Protein AF-A0A8X6HKX5-F1 (afdb_monomer_lite)

Foldseek 3Di:
DQVVQCVVCPPNGDDPVVVVVVVVCCVVPVDPDDDDPPDDPPPQDDVVNVVVVVVVCVVPVPDDPVNVD

Sequence (69 aa):
MHRRVKAVYGECSLCRSNIVEWLKRFLERPELEDDIRPGQVHRVITPERIVGMNLLVFENHRITVKEIH

Secondary structure (DSSP, 8-state):
-HHHHHHHHGGGSPPHHHHHHHHHHHHH----SP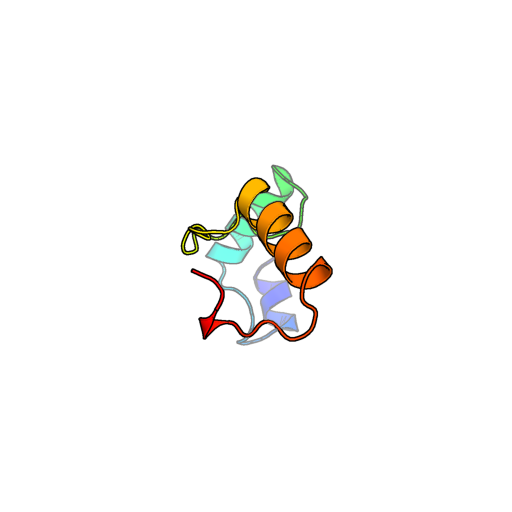P-------TT--HHHHHHHHHHHHH-TT--GGG--

Radius of gyration: 22.59 Å; chains: 1; bounding box: 48×18×49 Å

Structure (mmCIF, N/CA/C/O backbone):
data_AF-A0A8X6HKX5-F1
#
_entry.id   AF-A0A8X6HKX5-F1
#
loop_
_atom_site.group_PDB
_atom_site.id
_atom_site.type_symbol
_atom_site.label_atom_id
_atom_site.label_alt_id
_atom_site.label_comp_id
_atom_site.label_asym_id
_atom_site.label_entity_id
_atom_site.label_seq_id
_atom_site.pdbx_PDB_ins_code
_atom_site.Cartn_x
_atom_site.Cartn_y
_atom_site.Cartn_z
_atom_site.occupancy
_atom_site.B_iso_or_equiv
_atom_site.auth_seq_id
_atom_site.auth_comp_id
_atom_site.auth_asym_id
_atom_site.auth_atom_id
_atom_site.pdbx_PDB_model_num
ATOM 1 N N . MET A 1 1 ? 15.929 -1.293 -14.830 1.00 84.00 1 MET A N 1
ATOM 2 C CA . MET A 1 1 ? 14.629 -1.686 -14.242 1.00 84.00 1 MET A CA 1
ATOM 3 C C . MET A 1 1 ? 13.439 -1.169 -15.048 1.00 84.00 1 MET A C 1
ATOM 5 O O . MET A 1 1 ? 12.753 -1.995 -15.626 1.00 84.00 1 MET A O 1
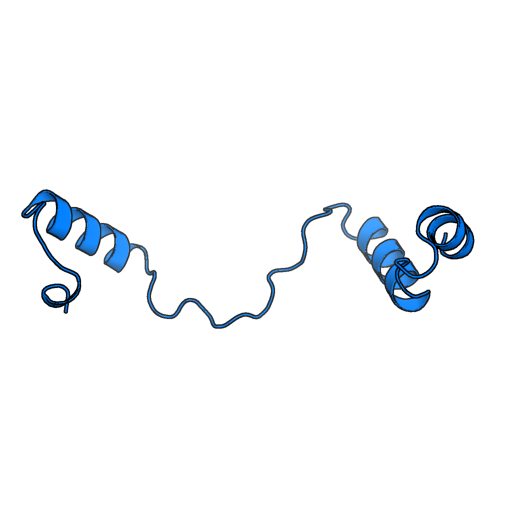ATOM 9 N N . HIS A 1 2 ? 13.255 0.150 -15.218 1.00 89.56 2 HIS A N 1
ATOM 10 C CA . HIS A 1 2 ? 12.096 0.727 -15.935 1.00 89.56 2 HIS A CA 1
ATOM 11 C C . HIS A 1 2 ? 11.784 0.103 -17.308 1.00 89.56 2 HIS A C 1
ATOM 13 O O . HIS A 1 2 ? 10.648 -0.273 -17.544 1.00 89.56 2 HIS A O 1
ATOM 19 N N . ARG A 1 3 ? 12.776 -0.100 -18.193 1.00 92.69 3 ARG A N 1
ATOM 20 C CA . ARG A 1 3 ? 12.531 -0.748 -19.502 1.00 92.69 3 ARG A CA 1
ATOM 21 C C . ARG A 1 3 ? 11.985 -2.177 -19.385 1.00 92.69 3 ARG A C 1
ATOM 23 O O . ARG A 1 3 ? 11.169 -2.572 -20.201 1.00 92.69 3 ARG A O 1
ATOM 30 N N . ARG A 1 4 ? 12.428 -2.935 -18.375 1.00 94.12 4 ARG A N 1
ATOM 31 C CA . ARG A 1 4 ? 11.961 -4.310 -18.130 1.00 94.12 4 ARG A CA 1
ATOM 32 C C . ARG A 1 4 ? 10.537 -4.314 -17.574 1.00 94.12 4 ARG A C 1
ATOM 34 O O . ARG A 1 4 ? 9.721 -5.092 -18.034 1.00 94.12 4 ARG A O 1
ATOM 41 N N . VAL A 1 5 ? 10.234 -3.402 -16.648 1.00 93.25 5 VAL A N 1
ATOM 42 C CA . VAL A 1 5 ? 8.877 -3.231 -16.101 1.00 93.25 5 VAL A CA 1
ATOM 43 C C . VAL A 1 5 ? 7.915 -2.768 -17.200 1.00 93.25 5 VAL A C 1
ATOM 45 O O . VAL A 1 5 ? 6.878 -3.390 -17.392 1.00 93.25 5 VAL A O 1
ATOM 48 N N . LYS A 1 6 ? 8.299 -1.776 -18.016 1.00 95.12 6 LYS A N 1
ATOM 49 C CA . LYS A 1 6 ? 7.494 -1.327 -19.161 1.00 95.12 6 LYS A CA 1
ATOM 50 C C . LYS A 1 6 ? 7.279 -2.425 -20.209 1.00 95.12 6 LYS A C 1
ATOM 52 O O . LYS A 1 6 ? 6.208 -2.487 -20.793 1.00 95.12 6 LYS A O 1
ATOM 57 N N . ALA A 1 7 ? 8.253 -3.308 -20.430 1.00 96.38 7 ALA 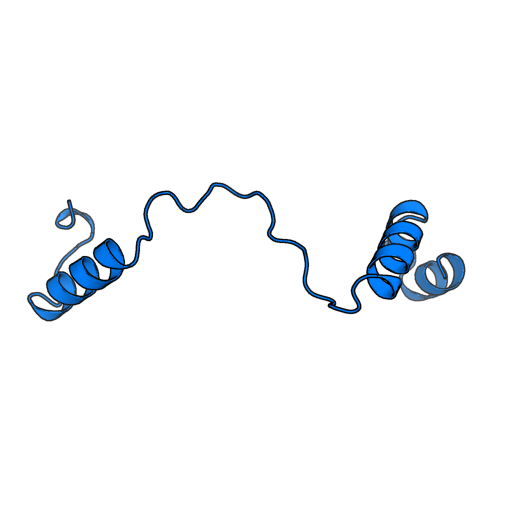A N 1
ATOM 58 C CA . ALA A 1 7 ? 8.082 -4.430 -21.355 1.00 96.38 7 ALA A CA 1
ATOM 59 C C . ALA A 1 7 ? 7.018 -5.444 -20.891 1.00 96.38 7 ALA A C 1
ATOM 61 O O . ALA A 1 7 ? 6.367 -6.048 -21.733 1.00 96.38 7 ALA A O 1
ATOM 62 N N . VAL A 1 8 ? 6.835 -5.621 -19.577 1.00 96.81 8 VAL A N 1
ATOM 63 C CA . VAL A 1 8 ? 5.854 -6.565 -19.009 1.00 96.81 8 VAL A CA 1
ATOM 64 C C . VAL A 1 8 ? 4.483 -5.914 -18.820 1.00 96.81 8 VAL A C 1
ATOM 66 O O . VAL A 1 8 ? 3.469 -6.512 -19.157 1.00 96.81 8 VAL A O 1
ATOM 69 N N . TYR A 1 9 ? 4.449 -4.686 -18.298 1.00 94.56 9 TYR A N 1
ATOM 70 C CA . TYR A 1 9 ? 3.210 -4.014 -17.883 1.00 94.56 9 TYR A CA 1
ATOM 71 C C . TYR A 1 9 ? 2.709 -2.956 -18.878 1.00 94.56 9 TYR A C 1
ATOM 73 O O . TYR A 1 9 ? 1.640 -2.383 -18.677 1.00 94.56 9 TYR A O 1
ATOM 81 N N . GLY A 1 10 ? 3.461 -2.676 -19.946 1.00 94.44 10 GLY A N 1
ATOM 82 C CA . GLY A 1 10 ? 3.070 -1.727 -20.988 1.00 94.44 10 GLY A CA 1
ATOM 83 C C . GLY A 1 10 ? 2.758 -0.338 -20.430 1.00 94.44 10 GLY A C 1
ATOM 84 O O . GLY A 1 10 ? 3.550 0.241 -19.685 1.00 94.44 10 GLY A O 1
ATOM 85 N N . GLU A 1 11 ? 1.589 0.190 -20.787 1.00 94.06 11 GLU A N 1
ATOM 86 C CA . GLU A 1 11 ? 1.109 1.505 -20.337 1.00 94.06 11 GLU A CA 1
ATOM 87 C C . GLU A 1 11 ? 0.595 1.507 -18.887 1.00 94.06 11 GLU A C 1
ATOM 89 O O . GLU A 1 11 ? 0.497 2.565 -18.275 1.00 94.06 11 GLU A O 1
ATOM 94 N N . CYS A 1 12 ? 0.364 0.335 -18.286 1.00 94.00 12 CYS A N 1
ATOM 95 C CA . CYS A 1 12 ? 0.104 0.209 -16.848 1.00 94.00 12 CYS A CA 1
ATOM 96 C C . CYS A 1 12 ? 1.397 0.230 -16.010 1.00 94.00 12 CYS A C 1
ATOM 98 O O . CYS A 1 12 ? 1.349 0.083 -14.789 1.00 94.00 12 CYS A O 1
ATOM 100 N N . SER A 1 13 ? 2.568 0.383 -16.641 1.00 93.62 13 SER A N 1
ATOM 101 C CA . SER A 1 13 ? 3.844 0.493 -15.936 1.00 93.62 13 SER A CA 1
ATOM 102 C C . SER A 1 13 ? 3.928 1.785 -15.129 1.00 93.62 13 SER A C 1
ATOM 104 O O . SER A 1 13 ? 3.601 2.868 -15.610 1.00 93.62 13 SER A O 1
ATOM 106 N N . LEU A 1 14 ? 4.523 1.688 -13.940 1.00 91.69 14 LEU A N 1
ATOM 107 C CA . LEU A 1 14 ? 4.966 2.860 -13.192 1.00 91.69 14 LEU A CA 1
ATOM 108 C C . LEU A 1 14 ? 5.936 3.704 -14.029 1.00 91.69 14 LEU A C 1
ATOM 110 O O . LEU A 1 14 ? 6.753 3.178 -14.797 1.00 91.69 14 LEU A O 1
ATOM 114 N N . CYS A 1 15 ? 5.876 5.021 -13.841 1.00 93.94 15 CYS A N 1
ATOM 115 C CA . CYS A 1 15 ? 6.799 5.943 -14.484 1.00 93.94 15 CYS A CA 1
ATOM 116 C C . CYS A 1 15 ? 8.234 5.749 -13.961 1.00 93.94 15 CYS A C 1
ATOM 118 O O . CYS A 1 15 ? 8.486 5.176 -12.895 1.00 93.94 15 CYS A O 1
ATOM 120 N N . ARG A 1 16 ? 9.215 6.241 -14.726 1.00 94.00 16 ARG A N 1
ATOM 121 C CA . ARG A 1 16 ? 10.639 6.058 -14.409 1.00 94.00 16 ARG A CA 1
ATOM 122 C C . ARG A 1 16 ? 11.021 6.595 -13.026 1.00 94.00 16 ARG A C 1
ATOM 124 O O . ARG A 1 16 ? 11.831 5.950 -12.366 1.00 94.00 16 ARG A O 1
ATOM 131 N N . SER A 1 17 ? 10.475 7.739 -12.610 1.00 95.62 17 SER A N 1
ATOM 132 C CA . SER A 1 17 ? 10.750 8.337 -11.296 1.00 95.62 17 SER A CA 1
ATOM 133 C C . SER A 1 17 ? 10.287 7.427 -10.162 1.00 95.62 17 SER A C 1
ATOM 135 O O . SER A 1 17 ? 11.097 7.112 -9.296 1.00 95.62 17 SER A O 1
ATOM 137 N N . ASN A 1 18 ? 9.058 6.907 -10.233 1.00 93.81 18 ASN A N 1
ATOM 138 C CA . ASN A 1 18 ? 8.505 6.024 -9.203 1.00 93.81 18 ASN A CA 1
ATOM 139 C C . ASN A 1 18 ? 9.331 4.740 -9.063 1.00 93.81 18 ASN A C 1
ATOM 141 O O . ASN A 1 18 ? 9.606 4.305 -7.953 1.00 93.81 18 ASN A O 1
ATOM 145 N N . ILE A 1 19 ? 9.791 4.154 -10.174 1.00 93.44 19 ILE A N 1
ATOM 146 C CA . ILE A 1 19 ? 10.646 2.954 -10.130 1.00 93.44 19 ILE A CA 1
ATOM 147 C C . ILE A 1 19 ? 12.006 3.247 -9.483 1.00 93.44 19 ILE A C 1
ATOM 149 O O . ILE A 1 19 ? 12.550 2.396 -8.783 1.00 93.44 19 ILE A O 1
ATOM 153 N N . VAL A 1 20 ? 12.585 4.425 -9.733 1.00 93.62 20 VAL A N 1
ATOM 154 C CA . VAL A 1 20 ? 13.857 4.825 -9.107 1.00 93.62 20 VAL A CA 1
ATOM 155 C C . VAL A 1 20 ? 13.671 5.084 -7.615 1.00 93.62 20 VAL A C 1
ATOM 157 O O . VAL A 1 20 ? 14.526 4.683 -6.832 1.00 93.62 20 VA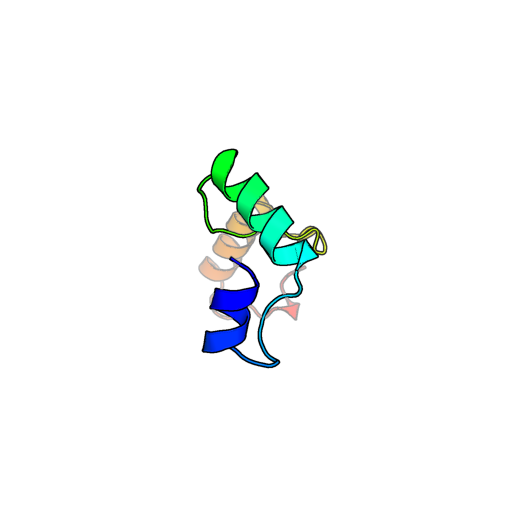L A O 1
ATOM 160 N N . GLU A 1 21 ? 12.574 5.724 -7.218 1.00 93.31 21 GLU A N 1
ATOM 161 C CA . GLU A 1 21 ? 12.245 5.948 -5.810 1.00 93.31 21 GLU A CA 1
ATOM 162 C C . GLU A 1 21 ? 12.038 4.625 -5.067 1.00 93.31 21 GLU A C 1
ATOM 164 O O . GLU A 1 21 ? 12.680 4.402 -4.045 1.00 93.31 21 GLU A O 1
ATOM 169 N N . TRP A 1 22 ? 11.248 3.709 -5.632 1.00 91.88 22 TRP A N 1
ATOM 170 C CA . TRP A 1 22 ? 11.063 2.364 -5.084 1.00 91.88 22 TRP A CA 1
ATOM 171 C C . TRP A 1 22 ? 12.379 1.603 -4.934 1.00 91.88 22 TRP A C 1
ATOM 173 O O . TRP A 1 22 ? 12.588 0.955 -3.916 1.00 91.88 22 TRP A O 1
ATOM 183 N N . LEU A 1 23 ? 13.291 1.699 -5.907 1.00 91.56 23 LEU A N 1
ATOM 184 C CA . LEU A 1 23 ? 14.594 1.038 -5.807 1.00 91.56 23 LEU A CA 1
ATOM 185 C C . LEU A 1 23 ? 15.441 1.600 -4.658 1.00 91.56 23 LEU A C 1
ATOM 187 O O . LEU A 1 23 ? 16.101 0.831 -3.970 1.00 91.56 23 LEU A O 1
ATOM 191 N N . LYS A 1 24 ? 15.432 2.923 -4.451 1.00 92.81 24 LYS A N 1
ATOM 192 C CA . LYS A 1 24 ? 16.136 3.546 -3.319 1.00 92.81 24 LYS A CA 1
ATOM 193 C C . LYS A 1 24 ? 15.539 3.088 -1.993 1.00 92.81 24 LYS A C 1
ATOM 195 O O . LYS A 1 24 ? 16.275 2.591 -1.150 1.00 92.81 24 LYS A O 1
ATOM 200 N N . ARG A 1 25 ? 14.210 3.174 -1.867 1.00 91.94 25 ARG A N 1
ATOM 201 C CA . ARG A 1 25 ? 13.485 2.724 -0.675 1.00 91.94 25 ARG A CA 1
ATOM 202 C C . ARG A 1 25 ? 13.773 1.263 -0.373 1.00 91.94 25 ARG A C 1
ATOM 204 O O . ARG A 1 25 ? 14.145 0.976 0.743 1.00 91.94 25 ARG A O 1
ATOM 211 N N . PHE A 1 26 ? 13.721 0.374 -1.363 1.00 90.25 26 PHE A N 1
ATOM 212 C CA . PHE A 1 26 ? 13.984 -1.054 -1.167 1.00 90.25 26 PHE A CA 1
ATOM 213 C C . PHE A 1 26 ? 15.394 -1.356 -0.631 1.00 90.25 26 PHE A C 1
ATOM 215 O O . PHE A 1 26 ? 15.578 -2.310 0.119 1.00 90.25 26 PHE A O 1
ATOM 222 N N . LEU A 1 27 ? 16.398 -0.556 -1.012 1.00 93.06 27 LEU A N 1
ATOM 223 C CA . LEU A 1 27 ? 17.765 -0.700 -0.498 1.00 93.06 27 LEU A CA 1
ATOM 224 C C . LEU A 1 27 ? 17.906 -0.213 0.952 1.00 93.06 27 LEU A C 1
ATOM 226 O O . LEU A 1 27 ? 18.754 -0.723 1.677 1.00 93.06 27 LEU A O 1
ATOM 230 N N . GLU A 1 28 ? 17.100 0.765 1.360 1.00 92.31 28 GLU A N 1
ATOM 231 C CA . GLU A 1 28 ? 17.086 1.322 2.721 1.00 92.31 28 GLU A CA 1
ATOM 232 C C . GLU A 1 28 ? 16.157 0.535 3.661 1.00 92.31 28 GLU A C 1
ATOM 234 O O . GLU A 1 28 ? 16.455 0.355 4.840 1.00 92.31 28 GLU A O 1
ATOM 239 N N . ARG A 1 29 ? 15.033 0.065 3.119 1.00 88.69 29 ARG A N 1
ATOM 240 C CA . ARG A 1 29 ? 13.897 -0.559 3.789 1.00 88.69 29 ARG A CA 1
ATOM 241 C C . ARG A 1 29 ? 13.276 -1.605 2.843 1.00 88.69 29 ARG A C 1
ATOM 243 O O . ARG A 1 29 ? 12.536 -1.236 1.929 1.00 88.69 29 ARG A O 1
ATOM 250 N N . PRO A 1 30 ? 13.585 -2.903 3.007 1.00 86.31 30 PRO A N 1
ATOM 251 C CA . PRO A 1 30 ? 13.111 -3.953 2.103 1.00 86.31 30 PRO A CA 1
ATOM 252 C C . PRO A 1 30 ? 11.617 -4.282 2.259 1.00 86.31 30 PRO A C 1
ATOM 254 O O . PRO A 1 30 ? 11.090 -5.084 1.485 1.00 86.31 30 PRO A O 1
ATOM 257 N N . GLU A 1 31 ? 10.930 -3.712 3.251 1.00 89.38 31 GLU A N 1
ATOM 258 C CA . GLU A 1 31 ? 9.490 -3.875 3.421 1.00 89.38 31 GLU A CA 1
ATOM 259 C C . GLU A 1 31 ? 8.716 -3.399 2.189 1.00 89.38 31 GLU A C 1
ATOM 261 O O . GLU A 1 31 ? 8.953 -2.326 1.638 1.00 89.38 31 GLU A O 1
ATOM 266 N N . LEU A 1 32 ? 7.759 -4.227 1.775 1.00 88.38 32 LEU A N 1
ATOM 267 C CA . LEU A 1 32 ? 6.932 -3.988 0.593 1.00 88.38 32 LEU A CA 1
ATOM 268 C C . LEU A 1 32 ? 5.648 -3.218 0.908 1.00 88.38 32 LEU A C 1
ATOM 270 O O . LEU A 1 32 ? 4.968 -2.773 -0.012 1.00 88.38 32 LEU A O 1
ATOM 274 N N . GLU A 1 33 ? 5.311 -3.097 2.192 1.00 89.44 33 GLU A N 1
ATOM 275 C CA . GLU A 1 33 ? 4.116 -2.394 2.640 1.00 89.44 33 GLU A CA 1
ATOM 276 C C . GLU A 1 33 ? 4.266 -0.888 2.427 1.00 89.44 33 GLU A C 1
ATOM 278 O O . GLU A 1 33 ? 5.315 -0.305 2.720 1.00 89.44 33 GLU A O 1
ATOM 283 N N . ASP A 1 34 ? 3.190 -0.261 1.953 1.00 85.69 34 ASP A N 1
ATOM 284 C CA . ASP A 1 34 ? 3.118 1.190 1.831 1.00 85.69 34 ASP A CA 1
ATOM 285 C C . ASP A 1 34 ? 3.351 1.855 3.197 1.00 85.69 34 ASP A C 1
ATOM 287 O O . ASP A 1 34 ? 2.962 1.344 4.253 1.00 85.69 34 ASP A O 1
ATOM 291 N N . ASP A 1 35 ? 3.932 3.055 3.172 1.00 86.06 35 ASP A N 1
ATOM 292 C CA . ASP A 1 35 ? 3.942 3.906 4.356 1.00 86.06 35 ASP A CA 1
ATOM 293 C C . ASP A 1 35 ? 2.504 4.194 4.798 1.00 86.06 35 ASP A C 1
ATOM 295 O O . ASP A 1 35 ? 1.564 4.200 3.992 1.00 86.06 35 ASP A O 1
ATOM 299 N N . ILE A 1 36 ? 2.335 4.483 6.091 1.00 84.25 36 ILE A N 1
ATOM 300 C CA . ILE A 1 36 ? 1.045 4.899 6.638 1.00 84.25 36 ILE A CA 1
ATOM 301 C C . ILE A 1 36 ? 0.556 6.086 5.813 1.00 84.25 36 ILE A C 1
ATOM 303 O O . ILE A 1 36 ? 1.102 7.190 5.888 1.00 84.25 36 ILE A O 1
ATOM 307 N N . ARG A 1 37 ? -0.477 5.848 5.001 1.00 82.31 37 ARG A N 1
ATOM 308 C CA . ARG A 1 37 ? -1.078 6.899 4.193 1.00 82.31 37 ARG A CA 1
ATOM 309 C C . ARG A 1 37 ? -1.605 7.947 5.167 1.00 82.31 37 ARG A C 1
ATOM 311 O O . ARG A 1 37 ? -2.355 7.573 6.074 1.00 82.31 37 ARG A O 1
ATOM 318 N N . PRO A 1 38 ? -1.251 9.232 5.008 1.00 74.69 38 PRO A N 1
ATOM 319 C CA . PRO A 1 38 ? -1.841 10.303 5.794 1.00 74.69 38 PRO A CA 1
ATOM 320 C C . PRO A 1 38 ? -3.304 10.466 5.361 1.00 74.69 38 PRO A C 1
ATOM 322 O O . PRO A 1 38 ? -3.663 11.333 4.572 1.00 74.69 38 PRO A O 1
ATOM 325 N N . GLY A 1 39 ? -4.149 9.547 5.814 1.00 77.75 39 GLY A N 1
ATOM 326 C CA . GLY A 1 39 ? -5.592 9.651 5.767 1.00 77.75 39 GLY A CA 1
ATOM 327 C C . GLY A 1 39 ? -6.087 10.457 6.957 1.00 77.75 39 GLY A C 1
ATOM 328 O O . GLY A 1 39 ? -5.330 10.818 7.861 1.00 77.75 39 GLY A O 1
ATOM 329 N N . GLN A 1 40 ? -7.389 10.729 6.973 1.00 66.69 40 GLN A N 1
ATOM 330 C CA . GLN A 1 40 ? -8.033 11.305 8.141 1.00 66.69 40 GLN A CA 1
ATOM 331 C C . GLN A 1 40 ? -7.727 10.405 9.342 1.00 66.69 40 GLN A C 1
ATOM 333 O O . GLN A 1 40 ? -8.131 9.242 9.355 1.00 66.69 40 GLN A O 1
ATOM 338 N N . VAL A 1 41 ? -6.985 10.937 10.323 1.00 60.66 41 VAL A N 1
ATOM 339 C CA . VAL A 1 41 ? -6.749 10.262 11.603 1.00 60.66 41 VAL A CA 1
ATOM 340 C C . VAL A 1 41 ? -8.111 9.785 12.065 1.00 60.66 41 VAL A C 1
ATOM 342 O O . VAL A 1 41 ? -9.045 10.593 12.122 1.00 60.66 41 VAL A O 1
ATOM 345 N N . HIS A 1 42 ? -8.262 8.481 12.283 1.00 59.91 42 HIS A N 1
ATOM 346 C CA . HIS A 1 42 ? -9.539 7.913 12.671 1.00 59.91 42 HIS A CA 1
ATOM 347 C C . HIS A 1 42 ? -9.889 8.519 14.032 1.00 59.91 42 HIS A C 1
ATOM 349 O O . HIS A 1 42 ? -9.399 8.088 15.069 1.00 59.91 42 HIS A O 1
ATOM 355 N N . ARG A 1 43 ? -10.647 9.623 14.013 1.00 61.22 43 ARG A N 1
ATOM 356 C CA . ARG A 1 43 ? -10.749 10.579 15.127 1.00 61.22 43 ARG A CA 1
ATOM 357 C C . ARG A 1 43 ? -11.387 9.967 16.379 1.00 61.22 43 ARG A C 1
ATOM 359 O O . ARG A 1 43 ? -11.513 10.661 17.379 1.00 61.22 43 ARG A O 1
ATOM 366 N N . VAL A 1 44 ? -11.867 8.722 16.309 1.00 58.78 44 VAL A N 1
ATOM 367 C CA . VAL A 1 44 ? -12.871 8.191 17.235 1.00 58.78 44 VAL A CA 1
ATOM 368 C C . VAL A 1 44 ? -12.731 6.683 17.505 1.00 58.78 44 VAL A C 1
ATOM 370 O O . VAL A 1 44 ? -13.679 6.063 17.968 1.00 58.78 44 VAL A O 1
ATOM 373 N N . ILE A 1 45 ? -11.575 6.060 17.255 1.00 71.94 45 ILE A N 1
ATOM 374 C CA . ILE A 1 45 ? -11.333 4.683 17.727 1.00 71.94 45 ILE A CA 1
ATOM 375 C C . ILE A 1 45 ? -10.188 4.705 18.734 1.00 71.94 45 ILE A C 1
ATOM 377 O O . ILE A 1 45 ? -9.045 4.395 18.414 1.00 71.94 45 ILE A O 1
ATOM 381 N N . THR A 1 46 ? -10.501 5.135 19.957 1.00 82.25 46 THR A N 1
ATOM 382 C CA . THR A 1 46 ? -9.605 4.924 21.097 1.00 82.25 46 THR A CA 1
ATOM 383 C C . THR A 1 46 ? -9.908 3.560 21.726 1.00 82.25 46 THR A C 1
ATOM 385 O O . THR A 1 46 ? -11.056 3.103 21.646 1.00 82.25 46 THR A O 1
ATOM 388 N N . PRO A 1 47 ? -8.927 2.890 22.355 1.00 83.50 47 PRO A N 1
ATOM 389 C CA . PRO A 1 47 ? -9.157 1.611 23.029 1.00 83.50 47 PRO A CA 1
ATOM 390 C C . PRO A 1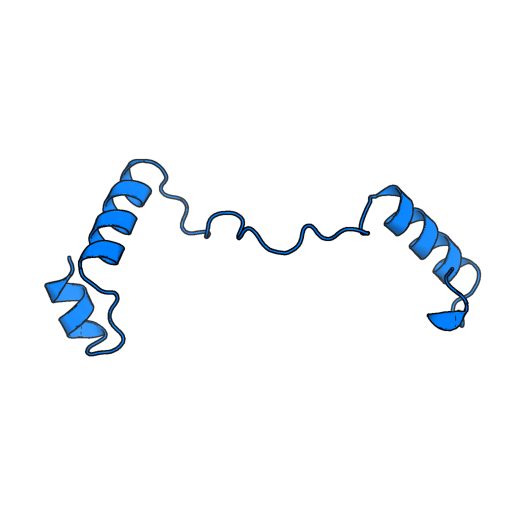 47 ? -10.304 1.676 24.046 1.00 83.50 47 PRO A C 1
ATOM 392 O O . PRO A 1 47 ? -11.107 0.751 24.136 1.00 83.50 47 PRO A O 1
ATOM 395 N N . GLU A 1 48 ? -10.446 2.802 24.743 1.00 85.69 48 GLU A N 1
ATOM 396 C CA . GLU A 1 48 ? -11.504 3.032 25.731 1.00 85.69 48 GLU A CA 1
ATOM 397 C C . GLU A 1 48 ? -12.888 3.056 25.071 1.00 85.69 48 GLU A C 1
ATOM 399 O O . GLU A 1 48 ? -13.832 2.469 25.600 1.00 85.69 48 GLU A O 1
ATOM 404 N N . ARG A 1 49 ? -13.011 3.668 23.883 1.00 84.44 49 ARG A N 1
ATOM 405 C CA . ARG A 1 49 ? -14.263 3.648 23.110 1.00 84.44 49 ARG A CA 1
ATOM 406 C C . ARG A 1 49 ? -14.600 2.251 22.595 1.00 84.44 49 ARG A C 1
ATOM 408 O O . ARG A 1 49 ? -15.774 1.894 22.601 1.00 84.44 49 ARG A O 1
ATOM 415 N N . ILE A 1 50 ? -13.604 1.456 22.189 1.00 86.50 50 ILE A N 1
ATOM 416 C CA . ILE A 1 50 ? -13.827 0.060 21.771 1.00 86.50 50 ILE A CA 1
ATOM 417 C C . ILE A 1 50 ? -14.372 -0.757 22.946 1.00 86.50 50 ILE A C 1
ATOM 419 O O . ILE A 1 50 ? -15.368 -1.462 22.797 1.00 86.50 50 ILE A O 1
ATOM 423 N N . VAL A 1 51 ? -13.743 -0.650 24.119 1.00 90.25 51 VAL A N 1
ATOM 424 C CA . VAL A 1 51 ? -14.174 -1.374 25.324 1.00 90.25 51 VAL A CA 1
ATOM 425 C C . VAL A 1 51 ? -15.579 -0.943 25.746 1.00 90.25 51 VAL A C 1
ATOM 427 O O . VAL A 1 51 ? -16.428 -1.803 25.964 1.00 90.25 51 VAL A O 1
ATOM 430 N N . GLY A 1 52 ? -15.858 0.364 25.786 1.00 88.75 52 GLY A N 1
ATOM 431 C CA . GLY A 1 52 ? -17.191 0.879 26.112 1.00 88.75 52 GLY A CA 1
ATOM 432 C C . GLY A 1 52 ? -18.270 0.396 25.138 1.00 88.75 52 GLY A C 1
ATOM 433 O O . GLY A 1 52 ? -19.341 -0.027 25.563 1.00 88.75 52 GLY A O 1
ATOM 434 N N . MET A 1 53 ? -17.972 0.372 23.836 1.00 85.75 53 MET A N 1
ATOM 435 C CA . MET A 1 53 ? -18.899 -0.136 22.823 1.00 85.75 53 MET A CA 1
ATOM 436 C C . MET A 1 53 ? -19.156 -1.642 22.976 1.00 85.75 53 MET A C 1
ATOM 438 O O . MET A 1 53 ? -20.299 -2.080 22.863 1.00 85.75 53 MET A O 1
ATOM 442 N N . ASN A 1 54 ? -18.122 -2.432 23.281 1.00 88.44 54 ASN A N 1
ATOM 443 C CA . ASN A 1 54 ? -18.275 -3.868 23.520 1.00 88.44 54 ASN A CA 1
ATOM 444 C C . ASN A 1 54 ? -19.157 -4.158 24.742 1.00 88.44 54 ASN A C 1
ATOM 446 O O . ASN A 1 54 ? -19.978 -5.071 24.685 1.00 88.44 54 ASN A O 1
ATOM 450 N N . LEU A 1 55 ? -19.026 -3.374 25.817 1.00 90.56 55 LEU A N 1
ATOM 451 C CA . LEU A 1 55 ? -19.883 -3.491 27.001 1.00 90.56 55 LEU A CA 1
ATOM 452 C C . LEU A 1 55 ? -21.343 -3.158 26.676 1.00 90.56 55 LEU A C 1
ATOM 454 O O . LEU A 1 55 ? -22.223 -3.949 26.997 1.00 90.56 55 LEU A O 1
ATOM 458 N N . LEU A 1 56 ? -21.599 -2.060 25.956 1.00 89.94 56 LEU A N 1
ATOM 459 C CA . LEU A 1 56 ? -22.954 -1.671 25.541 1.00 89.94 56 LEU A CA 1
ATOM 460 C C . LEU A 1 56 ? -23.643 -2.754 24.695 1.00 89.94 56 LEU A C 1
ATOM 462 O O . LEU A 1 56 ? -24.816 -3.060 24.906 1.00 89.94 56 LEU A O 1
ATOM 466 N N . VAL A 1 57 ? -22.913 -3.358 23.752 1.00 88.69 57 VAL A N 1
ATOM 467 C CA . VAL A 1 57 ? -23.433 -4.446 22.908 1.00 88.69 57 VAL A CA 1
ATOM 468 C C . VAL A 1 57 ? -23.647 -5.730 23.710 1.00 88.69 57 VAL A C 1
ATOM 470 O O . VAL A 1 57 ? -24.579 -6.475 23.412 1.00 88.69 57 VAL A O 1
ATOM 473 N N . PHE A 1 58 ? -22.800 -6.005 24.705 1.00 90.12 58 PHE A N 1
ATOM 474 C CA . PHE A 1 58 ? -22.947 -7.164 25.587 1.00 90.12 58 PHE A CA 1
ATOM 475 C C . PHE A 1 58 ? -24.157 -7.026 26.520 1.00 90.12 58 PHE A C 1
ATOM 477 O O . PHE A 1 58 ? -24.906 -7.981 26.700 1.00 90.12 58 PHE A O 1
ATOM 484 N N . GLU A 1 59 ? -24.378 -5.838 27.080 1.00 89.88 59 GLU A N 1
ATOM 485 C CA . GLU A 1 59 ? -25.522 -5.548 27.950 1.00 89.88 59 GLU A CA 1
ATOM 486 C C . GLU A 1 59 ? -26.845 -5.516 27.174 1.00 89.88 59 GLU A C 1
ATOM 488 O O . GLU A 1 59 ? -27.871 -5.983 27.672 1.00 89.88 59 GLU A O 1
ATOM 493 N N . ASN A 1 60 ? -26.833 -5.005 25.938 1.00 88.38 60 ASN A N 1
ATOM 494 C CA . ASN A 1 60 ? -28.003 -4.974 25.071 1.00 88.38 60 ASN A CA 1
ATOM 495 C C . ASN A 1 60 ? -27.649 -5.321 23.619 1.00 88.38 60 ASN A C 1
ATOM 497 O O . ASN A 1 60 ? -27.341 -4.459 22.797 1.00 88.38 60 ASN A O 1
ATOM 501 N N . HIS A 1 61 ? -27.836 -6.590 23.258 1.00 83.62 61 HIS A N 1
ATOM 502 C CA . HIS A 1 61 ? -27.611 -7.080 21.894 1.00 83.62 61 HIS A CA 1
ATOM 503 C C . HIS A 1 61 ? -28.554 -6.489 20.826 1.00 83.62 61 HIS A C 1
ATOM 505 O O . HIS A 1 61 ? -28.350 -6.735 19.638 1.00 83.62 61 HIS A O 1
ATOM 511 N N . ARG A 1 62 ? -29.600 -5.744 21.213 1.00 91.44 62 ARG A N 1
ATOM 512 C CA . ARG A 1 62 ? -30.522 -5.056 20.290 1.00 91.44 62 ARG A CA 1
ATOM 513 C C . ARG A 1 62 ? -30.260 -3.553 20.173 1.00 91.44 62 ARG A C 1
ATOM 515 O O . ARG A 1 62 ? -31.053 -2.872 19.527 1.00 91.44 62 ARG A O 1
ATOM 522 N N . ILE A 1 63 ? -29.185 -3.043 20.776 1.00 89.38 63 ILE A N 1
ATOM 523 C CA . ILE A 1 63 ? -28.823 -1.626 20.696 1.00 89.38 63 ILE A CA 1
ATOM 524 C C . ILE A 1 63 ? -28.631 -1.188 19.238 1.00 89.38 63 ILE A C 1
ATOM 526 O O . ILE A 1 63 ? -27.997 -1.870 18.429 1.00 89.38 63 ILE A O 1
ATOM 530 N N . THR A 1 64 ? -29.190 -0.037 18.887 1.00 86.75 64 THR A N 1
ATOM 531 C CA . THR A 1 64 ? -29.052 0.583 17.569 1.00 86.75 64 THR A CA 1
ATOM 532 C C . THR A 1 64 ? -28.035 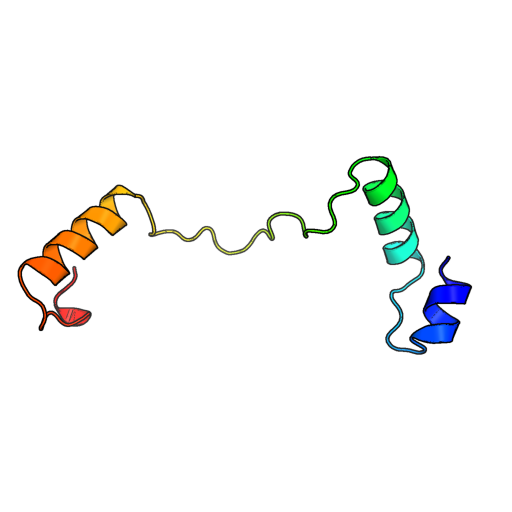1.715 17.614 1.00 86.75 64 THR A C 1
ATOM 534 O O . THR A 1 64 ? -27.813 2.344 18.643 1.00 86.75 64 THR A O 1
ATOM 537 N N . VAL A 1 65 ? -27.444 2.047 16.464 1.00 85.00 65 VAL A N 1
ATOM 538 C CA . VAL A 1 65 ? -26.447 3.131 16.363 1.00 85.00 65 VAL A CA 1
ATOM 539 C C . VAL A 1 65 ? -26.991 4.484 16.846 1.00 85.00 65 VAL A C 1
ATOM 541 O O . VAL A 1 65 ? -26.225 5.317 17.306 1.00 85.00 65 VAL A O 1
ATOM 544 N N . LYS A 1 66 ? -28.312 4.705 16.785 1.00 85.75 66 LYS A N 1
ATOM 545 C CA . LYS A 1 66 ? -28.950 5.938 17.280 1.00 85.75 66 LYS A CA 1
ATOM 546 C C . LYS A 1 66 ? -28.965 6.045 18.806 1.00 85.75 66 LYS A C 1
ATOM 548 O O . LYS A 1 66 ? -29.103 7.144 19.327 1.00 85.75 66 LYS A O 1
ATOM 553 N N . GLU A 1 67 ? -28.871 4.913 19.493 1.00 82.62 67 GLU A N 1
ATOM 554 C CA . GLU A 1 67 ? -28.858 4.819 20.956 1.00 82.62 67 GLU A CA 1
ATOM 555 C C . GLU A 1 67 ? -27.430 4.911 21.517 1.00 82.62 67 GLU A C 1
ATOM 557 O O . GLU A 1 67 ? -27.253 5.086 22.718 1.00 82.62 67 GLU A O 1
ATOM 562 N N . ILE A 1 68 ? -26.416 4.835 20.647 1.00 80.31 68 ILE A N 1
ATOM 563 C CA . ILE A 1 68 ? -25.008 5.047 20.985 1.00 80.31 68 ILE A CA 1
ATOM 564 C C . ILE A 1 68 ? -24.723 6.554 20.867 1.00 80.31 68 ILE A C 1
ATOM 566 O O . ILE A 1 68 ? -24.660 7.083 19.756 1.00 80.31 68 ILE A O 1
ATOM 570 N N . HIS A 1 69 ? -24.579 7.245 22.004 1.00 68.25 69 HIS A N 1
ATOM 571 C CA . HIS A 1 69 ? -24.219 8.670 22.077 1.00 68.25 69 HIS A CA 1
ATOM 572 C C . HIS A 1 69 ? -22.755 8.864 22.487 1.00 68.25 69 HIS A C 1
ATOM 574 O O . HIS A 1 69 ? -22.342 8.247 23.494 1.00 68.25 69 HIS A O 1
#

Organism: Trichonephila clavata (NCBI:txid2740835)

pLDDT: mean 86.73, std 8.97, range [58.78, 96.81]